Protein AF-A0A7J8BJY6-F1 (afdb_monomer_lite)

Organism: Molossus molossus (NCBI:txid27622)

Structure (mmCIF, N/CA/C/O backbone):
data_AF-A0A7J8BJY6-F1
#
_entry.id   AF-A0A7J8BJY6-F1
#
loop_
_atom_site.group_PDB
_atom_site.id
_atom_site.type_symbol
_atom_site.label_atom_id
_atom_site.label_alt_id
_atom_site.label_comp_id
_atom_site.label_asym_id
_atom_site.label_en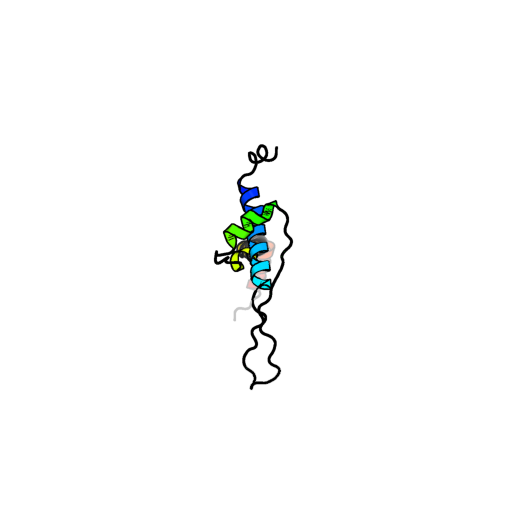tity_id
_atom_site.label_seq_id
_atom_site.pdbx_PDB_ins_code
_atom_site.Cartn_x
_atom_site.Cartn_y
_atom_site.Cartn_z
_atom_site.occupancy
_atom_site.B_iso_or_equiv
_atom_site.auth_seq_id
_atom_site.auth_comp_id
_atom_site.auth_asym_id
_atom_site.auth_atom_id
_atom_site.pdbx_PDB_model_num
ATOM 1 N N . MET A 1 1 ? -12.046 -5.391 -34.554 1.00 48.72 1 MET A N 1
ATOM 2 C CA . MET A 1 1 ? -12.853 -6.289 -33.696 1.00 48.72 1 MET A CA 1
ATOM 3 C C . MET A 1 1 ? -12.533 -6.188 -32.195 1.00 48.72 1 MET A C 1
ATOM 5 O O . MET A 1 1 ? -13.364 -6.592 -31.407 1.00 48.72 1 MET A O 1
ATOM 9 N N . MET A 1 2 ? -11.398 -5.602 -31.775 1.00 45.16 2 MET A N 1
ATOM 10 C CA . MET A 1 2 ? -11.037 -5.371 -30.354 1.00 45.16 2 MET A CA 1
ATOM 11 C C . MET A 1 2 ? -11.148 -3.887 -29.937 1.00 45.16 2 MET A C 1
ATOM 13 O O . MET A 1 2 ? -10.447 -3.441 -29.041 1.00 45.16 2 MET A O 1
ATOM 17 N N . ALA A 1 3 ? -11.955 -3.087 -30.641 1.00 51.84 3 ALA A N 1
ATOM 18 C CA . ALA A 1 3 ? -12.139 -1.662 -30.331 1.00 51.84 3 ALA A CA 1
ATOM 19 C C . ALA A 1 3 ? -13.467 -1.381 -29.606 1.00 51.84 3 ALA A C 1
ATOM 21 O O . ALA A 1 3 ? -13.632 -0.334 -28.995 1.00 51.84 3 ALA A O 1
ATOM 22 N N . GLU A 1 4 ? -14.402 -2.332 -29.645 1.00 53.62 4 GLU A N 1
ATOM 23 C CA . GLU A 1 4 ? -15.785 -2.138 -29.191 1.00 53.62 4 GLU A CA 1
ATOM 24 C C . GLU A 1 4 ? -16.000 -2.546 -27.722 1.00 53.62 4 GLU A C 1
ATOM 26 O O . GLU A 1 4 ? -16.943 -2.092 -27.090 1.00 53.62 4 GLU A O 1
ATOM 31 N N . MET A 1 5 ? -15.065 -3.300 -27.126 1.00 46.62 5 MET A N 1
ATOM 32 C CA . MET A 1 5 ? -15.027 -3.598 -25.680 1.00 46.62 5 MET A CA 1
ATOM 33 C C . MET A 1 5 ? -14.157 -2.609 -24.878 1.00 46.62 5 MET A C 1
ATOM 35 O O . MET A 1 5 ? -13.731 -2.902 -23.766 1.00 46.62 5 MET A O 1
ATOM 39 N N . ILE A 1 6 ? -13.860 -1.433 -25.439 1.00 47.47 6 ILE A N 1
ATOM 40 C CA . ILE A 1 6 ? -13.162 -0.334 -24.741 1.00 47.47 6 ILE A CA 1
ATOM 41 C C . ILE A 1 6 ? -14.170 0.550 -23.968 1.00 47.47 6 ILE A C 1
ATOM 43 O O . ILE A 1 6 ? -13.779 1.433 -23.210 1.00 47.47 6 ILE A O 1
ATOM 47 N N . GLY A 1 7 ? -15.476 0.302 -24.129 1.00 51.78 7 GLY A N 1
ATOM 48 C CA . GLY A 1 7 ? -16.542 1.129 -23.560 1.00 51.78 7 GLY A CA 1
ATOM 49 C C . GLY A 1 7 ? -16.825 0.934 -22.067 1.00 51.78 7 GLY A C 1
ATOM 50 O O . GLY A 1 7 ? -17.278 1.881 -21.434 1.00 51.78 7 GLY A O 1
ATOM 51 N N . GLU A 1 8 ? -16.561 -0.242 -21.482 1.00 55.38 8 GLU A N 1
ATOM 52 C CA . GLU A 1 8 ? -17.054 -0.539 -20.121 1.00 55.38 8 GLU A CA 1
ATOM 53 C C . GLU A 1 8 ? -16.076 -0.212 -18.979 1.00 55.38 8 GLU A C 1
ATOM 55 O O . GLU A 1 8 ? -16.540 0.077 -17.882 1.00 55.38 8 GLU A O 1
ATOM 60 N N . PHE A 1 9 ? -14.751 -0.174 -19.196 1.00 47.44 9 PHE A N 1
ATOM 61 C CA . PHE A 1 9 ? -13.778 0.144 -18.128 1.00 47.44 9 PHE A CA 1
ATOM 62 C C . PHE A 1 9 ? -12.483 0.805 -18.660 1.00 47.44 9 PHE A C 1
ATOM 64 O O . PHE A 1 9 ? -11.439 0.148 -18.745 1.00 47.44 9 PHE A O 1
ATOM 71 N N . PRO A 1 10 ? -12.493 2.110 -18.999 1.00 50.94 10 PRO A N 1
ATOM 72 C CA . PRO A 1 10 ? -11.309 2.816 -19.508 1.00 50.94 10 PRO A CA 1
ATOM 73 C C . PRO A 1 10 ? -10.169 2.936 -18.478 1.00 50.94 10 PRO A C 1
ATOM 75 O O . PRO A 1 10 ? -8.999 3.014 -18.863 1.00 50.94 10 PRO A O 1
ATOM 78 N N . ASP A 1 11 ? -10.490 2.887 -17.182 1.00 48.53 11 ASP A N 1
ATOM 79 C CA . ASP A 1 11 ? -9.500 2.965 -16.102 1.00 48.53 11 ASP A CA 1
ATOM 80 C C . ASP A 1 11 ? -8.737 1.648 -15.900 1.00 48.53 11 ASP A C 1
ATOM 82 O O . ASP A 1 11 ? -7.542 1.665 -15.628 1.00 48.53 11 ASP A O 1
ATOM 86 N N . LEU A 1 12 ? -9.360 0.488 -16.139 1.00 51.06 12 LEU A N 1
ATOM 87 C CA . LEU A 1 12 ? -8.709 -0.810 -15.924 1.00 51.06 12 LEU A CA 1
ATOM 88 C C . LEU A 1 12 ? -7.676 -1.138 -17.018 1.00 51.06 12 LEU A C 1
ATOM 90 O O . LEU A 1 12 ? -6.624 -1.712 -16.733 1.00 51.06 12 LEU A O 1
ATOM 94 N N . HIS A 1 13 ? -7.938 -0.732 -18.266 1.00 50.31 13 HIS A N 1
ATOM 95 C CA . HIS A 1 13 ? -6.986 -0.893 -19.372 1.00 50.31 13 HIS A CA 1
ATOM 96 C C . HIS A 1 13 ? -5.769 0.030 -19.214 1.00 50.31 13 HIS A C 1
ATOM 98 O O . HIS A 1 13 ? -4.645 -0.380 -19.509 1.00 50.31 13 HIS A O 1
ATOM 104 N N . ARG A 1 14 ? -5.962 1.258 -18.706 1.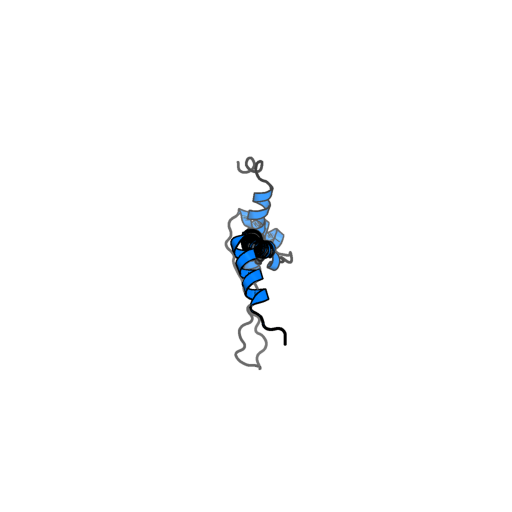00 54.53 14 ARG A N 1
ATOM 105 C CA . ARG A 1 14 ? -4.843 2.149 -18.379 1.00 54.53 14 ARG A CA 1
ATOM 106 C C . ARG A 1 14 ? -4.024 1.615 -17.213 1.00 54.53 14 ARG A C 1
ATOM 108 O O . ARG A 1 14 ? -2.812 1.545 -17.360 1.00 54.53 14 ARG A O 1
ATOM 115 N N . THR A 1 15 ? -4.638 1.180 -16.118 1.00 52.59 15 THR A N 1
ATOM 116 C CA . THR A 1 15 ? -3.891 0.720 -14.937 1.00 52.59 15 THR A CA 1
ATOM 117 C C . THR A 1 15 ? -3.182 -0.621 -15.175 1.00 52.59 15 THR A C 1
ATOM 119 O O . THR A 1 15 ? -2.002 -0.740 -14.881 1.00 52.59 15 THR A O 1
ATOM 122 N N . ILE A 1 16 ? -3.813 -1.622 -15.804 1.00 57.34 16 ILE A N 1
ATOM 123 C CA . ILE A 1 16 ? -3.207 -2.969 -15.910 1.00 57.34 16 ILE A CA 1
ATOM 124 C C . ILE A 1 16 ? -2.170 -3.092 -17.043 1.00 57.34 16 ILE A C 1
ATOM 126 O O . ILE A 1 16 ? -1.191 -3.829 -16.901 1.00 57.34 16 ILE A O 1
ATOM 130 N N . VAL A 1 17 ? -2.367 -2.416 -18.181 1.00 60.94 17 VAL A N 1
ATOM 131 C CA . VAL A 1 17 ? -1.460 -2.549 -19.340 1.00 60.94 17 VAL A CA 1
ATOM 132 C C . VAL A 1 17 ? -0.285 -1.578 -19.239 1.00 60.94 17 VAL A C 1
ATOM 134 O O . VAL A 1 17 ? 0.849 -1.984 -19.486 1.00 60.94 17 VAL A O 1
ATOM 137 N N . SER A 1 18 ? -0.514 -0.330 -18.810 1.00 64.12 18 SER A N 1
ATOM 138 C CA . SER A 1 18 ? 0.576 0.653 -18.736 1.00 64.12 18 SER A CA 1
ATOM 139 C C . SER A 1 18 ? 1.586 0.333 -17.632 1.00 64.12 18 SER A C 1
ATOM 141 O O . SER A 1 18 ? 2.787 0.421 -17.876 1.00 64.12 18 SER A O 1
ATOM 143 N N . GLU A 1 19 ? 1.138 -0.135 -16.462 1.00 65.12 19 GLU A N 1
ATOM 144 C CA . GLU A 1 19 ? 2.038 -0.552 -15.378 1.00 65.12 19 GLU A CA 1
ATOM 145 C C . GLU A 1 19 ? 2.900 -1.753 -15.787 1.00 65.12 19 GLU A C 1
ATOM 147 O O . GLU A 1 19 ? 4.099 -1.796 -15.497 1.00 65.12 19 GLU A O 1
ATOM 152 N N . ARG A 1 20 ? 2.319 -2.711 -16.523 1.00 67.62 20 ARG A N 1
ATOM 153 C CA . ARG A 1 20 ? 3.057 -3.870 -17.037 1.00 67.62 20 ARG A CA 1
ATOM 154 C C . ARG A 1 20 ? 4.094 -3.461 -18.081 1.00 67.62 20 ARG A C 1
ATOM 156 O O . ARG A 1 20 ? 5.219 -3.952 -18.018 1.00 67.62 20 ARG A O 1
ATOM 163 N N . ASP A 1 21 ? 3.755 -2.560 -18.998 1.00 71.06 21 ASP A N 1
ATOM 164 C CA . ASP A 1 21 ? 4.692 -2.057 -20.012 1.00 71.06 21 ASP A CA 1
ATOM 165 C C . ASP A 1 21 ? 5.856 -1.300 -19.369 1.00 71.06 21 ASP A C 1
ATOM 167 O O . ASP A 1 21 ? 7.008 -1.488 -19.765 1.00 71.06 21 ASP A O 1
ATOM 171 N N . ILE A 1 22 ? 5.584 -0.506 -18.330 1.00 74.62 22 ILE A N 1
ATOM 172 C CA . ILE A 1 22 ? 6.609 0.186 -17.538 1.00 74.62 22 ILE A CA 1
ATOM 173 C C . ILE A 1 22 ? 7.532 -0.825 -16.845 1.00 74.62 22 ILE A C 1
ATOM 175 O O . ILE A 1 22 ? 8.756 -0.696 -16.930 1.00 74.62 22 ILE A O 1
ATOM 179 N N . TYR A 1 23 ? 6.972 -1.861 -16.213 1.00 73.12 23 TYR A N 1
ATOM 180 C CA . TYR A 1 23 ? 7.754 -2.920 -15.570 1.00 73.12 23 TYR A CA 1
ATOM 181 C C . TYR A 1 23 ? 8.633 -3.683 -16.572 1.00 73.12 23 TYR A C 1
ATOM 183 O O . TYR A 1 23 ? 9.830 -3.861 -16.340 1.00 73.12 23 TYR A O 1
ATOM 191 N N . LEU A 1 24 ? 8.070 -4.094 -17.713 1.00 76.88 24 LEU A N 1
ATOM 192 C CA . LEU A 1 24 ? 8.801 -4.806 -18.765 1.00 76.88 24 LEU A CA 1
ATOM 193 C C . LEU A 1 24 ? 9.940 -3.954 -19.335 1.00 76.88 24 LEU A C 1
ATOM 195 O O . LEU A 1 24 ? 11.066 -4.437 -19.475 1.00 76.88 24 LEU A O 1
ATOM 199 N N . THR A 1 25 ? 9.673 -2.674 -19.599 1.00 78.50 25 THR A N 1
ATOM 200 C CA . THR A 1 25 ? 10.680 -1.711 -20.070 1.00 78.50 25 THR A CA 1
ATOM 201 C C . THR A 1 25 ? 11.807 -1.556 -19.055 1.00 78.50 25 THR A C 1
ATOM 203 O O . THR A 1 25 ? 12.985 -1.589 -19.420 1.00 78.50 25 THR A O 1
ATOM 206 N N . TYR A 1 26 ? 11.470 -1.441 -17.768 1.00 78.19 26 TYR A N 1
ATOM 207 C CA . TYR A 1 26 ? 12.464 -1.344 -16.708 1.00 78.19 26 TYR A CA 1
ATOM 208 C C . TYR A 1 26 ? 13.349 -2.586 -16.611 1.00 78.19 26 TYR A C 1
ATOM 210 O O . TYR A 1 26 ? 14.571 -2.448 -16.572 1.00 78.19 26 TYR A O 1
ATOM 218 N N . MET A 1 27 ? 12.759 -3.782 -16.600 1.00 75.81 27 MET A N 1
ATOM 219 C CA . MET A 1 27 ? 13.514 -5.032 -16.500 1.00 75.81 27 MET A CA 1
ATOM 220 C C . MET A 1 27 ? 14.482 -5.196 -17.674 1.00 75.81 27 MET A C 1
ATOM 222 O O . MET A 1 27 ? 15.640 -5.561 -17.469 1.00 75.81 27 MET A O 1
ATOM 226 N N . LEU A 1 28 ? 14.055 -4.851 -18.893 1.00 79.75 28 LEU A N 1
ATOM 227 C CA . LEU A 1 28 ? 14.926 -4.849 -20.071 1.00 79.75 28 LEU A CA 1
ATOM 228 C C . LEU A 1 28 ? 16.052 -3.819 -19.948 1.00 79.75 28 LEU A C 1
ATOM 230 O O . LEU A 1 28 ? 17.212 -4.149 -20.194 1.00 79.75 28 LEU A O 1
ATOM 234 N N . ARG A 1 29 ? 15.747 -2.595 -19.502 1.00 76.75 29 ARG A N 1
ATOM 235 C CA . ARG A 1 29 ? 16.755 -1.548 -19.266 1.00 76.75 29 ARG A CA 1
ATOM 236 C C . ARG A 1 29 ? 17.740 -1.952 -18.170 1.00 76.75 29 ARG A C 1
ATOM 238 O O . ARG A 1 29 ? 18.919 -1.641 -18.291 1.00 76.75 29 ARG A O 1
ATOM 245 N N . GLN A 1 30 ? 17.289 -2.640 -17.120 1.00 74.31 30 GLN A N 1
ATOM 246 C CA . GLN A 1 30 ? 18.135 -3.153 -16.041 1.00 74.31 30 GLN A CA 1
ATOM 247 C C . GLN A 1 30 ? 19.042 -4.286 -16.525 1.00 74.31 30 GLN A C 1
ATOM 249 O O . GLN A 1 30 ? 20.233 -4.257 -16.231 1.00 74.31 30 GLN A O 1
ATOM 254 N N . ALA A 1 31 ? 18.516 -5.234 -17.300 1.00 72.06 31 ALA A N 1
ATOM 255 C CA . ALA A 1 31 ? 19.307 -6.309 -17.897 1.00 72.06 31 ALA A CA 1
ATOM 256 C C . ALA A 1 31 ? 20.346 -5.777 -18.902 1.00 72.06 31 ALA A C 1
ATOM 258 O O . ALA A 1 31 ? 21.455 -6.302 -18.991 1.00 72.06 31 ALA A O 1
ATOM 259 N N . ALA A 1 32 ? 20.008 -4.708 -19.628 1.00 72.19 32 ALA A N 1
ATOM 260 C CA . ALA A 1 32 ? 20.910 -4.019 -20.546 1.00 72.19 32 ALA A CA 1
ATOM 261 C C . ALA A 1 32 ? 21.929 -3.100 -19.840 1.00 72.19 32 ALA A C 1
ATOM 263 O O . ALA A 1 32 ? 22.814 -2.547 -20.500 1.00 72.19 32 ALA A O 1
ATOM 264 N N . ARG A 1 33 ? 21.847 -2.916 -18.508 1.00 70.31 33 ARG A N 1
ATOM 265 C CA . ARG A 1 33 ? 22.886 -2.180 -17.774 1.00 70.31 33 ARG A CA 1
ATOM 266 C C . ARG A 1 33 ? 24.201 -2.938 -17.872 1.00 70.31 33 ARG A C 1
ATOM 268 O O . ARG A 1 33 ? 24.254 -4.164 -17.826 1.00 70.31 33 ARG A O 1
ATOM 275 N N . ARG A 1 34 ? 25.283 -2.173 -18.000 1.00 60.66 34 ARG A N 1
ATOM 276 C CA . ARG A 1 34 ? 26.633 -2.729 -18.044 1.00 60.66 34 ARG A CA 1
ATOM 277 C C . ARG A 1 34 ? 26.893 -3.494 -16.748 1.00 60.66 34 ARG A C 1
ATOM 279 O O . ARG A 1 34 ? 26.786 -2.917 -15.668 1.00 60.66 34 ARG A O 1
ATOM 286 N N . LEU A 1 35 ? 27.218 -4.779 -16.868 1.00 58.12 35 LEU A N 1
ATOM 287 C CA . LEU A 1 35 ? 27.678 -5.563 -15.731 1.00 58.12 35 LEU A CA 1
ATOM 288 C C . LEU A 1 35 ? 29.088 -5.099 -15.369 1.00 58.12 35 LEU A C 1
ATOM 290 O O . LEU A 1 35 ? 30.029 -5.245 -16.151 1.00 58.12 35 LEU A O 1
ATOM 294 N N . GLU A 1 36 ? 29.225 -4.539 -14.172 1.00 56.91 36 GLU A N 1
ATOM 295 C CA . GLU A 1 36 ? 30.526 -4.371 -13.540 1.00 56.91 36 GLU A CA 1
ATOM 296 C C . GLU A 1 36 ? 30.920 -5.726 -12.944 1.00 56.91 36 GLU A C 1
ATOM 298 O O . GLU A 1 36 ? 30.311 -6.204 -11.988 1.00 56.91 36 GLU A O 1
ATOM 303 N N . LEU A 1 37 ? 31.896 -6.392 -13.563 1.00 58.22 37 LEU A N 1
ATOM 304 C CA . LEU A 1 37 ? 32.432 -7.648 -13.042 1.00 58.22 37 LEU A CA 1
ATOM 305 C C . LEU A 1 37 ? 33.112 -7.401 -11.680 1.00 58.22 37 LEU A C 1
ATOM 307 O O . LEU A 1 37 ? 33.784 -6.374 -11.524 1.00 58.22 37 LEU A O 1
ATOM 311 N N . PRO A 1 38 ? 32.984 -8.325 -10.706 1.00 55.19 38 PRO A N 1
ATOM 312 C CA . PRO A 1 38 ? 33.685 -8.214 -9.433 1.00 55.19 38 PRO A CA 1
ATOM 313 C C . PRO A 1 38 ? 35.196 -8.141 -9.673 1.00 55.19 38 PRO A C 1
ATOM 315 O O . PRO A 1 38 ? 35.755 -8.950 -10.415 1.00 55.19 38 PRO A O 1
ATOM 318 N N . ARG A 1 39 ? 35.852 -7.157 -9.049 1.00 54.84 39 ARG A N 1
ATOM 319 C CA . ARG A 1 39 ? 37.312 -7.003 -9.069 1.00 54.84 39 ARG A CA 1
ATOM 320 C C . ARG A 1 39 ? 37.986 -8.290 -8.588 1.00 54.84 39 ARG A C 1
ATOM 322 O O . ARG A 1 39 ? 37.701 -8.746 -7.487 1.00 54.84 39 ARG A O 1
ATOM 329 N N . SER A 1 40 ? 38.921 -8.822 -9.372 1.00 58.34 40 SER A N 1
ATOM 330 C CA . SER A 1 40 ? 39.857 -9.856 -8.911 1.00 58.34 40 SER A CA 1
ATOM 331 C C . SER A 1 40 ? 41.148 -9.271 -8.312 1.00 58.34 40 SER A C 1
ATOM 333 O O . SER A 1 40 ? 41.866 -9.991 -7.628 1.00 58.34 40 SER A O 1
ATOM 335 N N . SER A 1 41 ? 41.451 -7.983 -8.541 1.00 56.31 41 SER A N 1
ATOM 336 C CA . SER A 1 41 ? 42.624 -7.276 -7.999 1.00 56.31 41 SER A CA 1
ATOM 337 C C . SER A 1 41 ? 42.447 -5.747 -8.077 1.00 56.31 41 SER A C 1
ATOM 339 O O . SER A 1 41 ? 41.794 -5.240 -8.994 1.00 56.31 41 SER A O 1
ATOM 341 N N . ASP A 1 42 ? 43.031 -5.001 -7.133 1.00 60.16 42 ASP A N 1
ATOM 342 C CA . ASP A 1 42 ? 42.916 -3.534 -7.021 1.00 60.16 42 ASP A CA 1
ATOM 343 C C . ASP A 1 42 ? 43.675 -2.749 -8.108 1.00 60.16 42 ASP A C 1
ATOM 345 O O . ASP A 1 42 ? 43.417 -1.559 -8.295 1.00 60.16 42 ASP A O 1
ATOM 349 N N . ALA A 1 43 ? 44.553 -3.408 -8.872 1.00 59.31 43 ALA A N 1
ATOM 350 C CA . ALA A 1 43 ? 45.396 -2.770 -9.887 1.00 59.31 43 ALA A CA 1
ATOM 351 C C . ALA A 1 43 ? 44.786 -2.707 -11.304 1.00 59.31 43 ALA A C 1
ATOM 353 O O . ALA A 1 43 ? 45.324 -2.005 -12.158 1.00 59.31 43 ALA A O 1
ATOM 354 N N . GLU A 1 44 ? 43.670 -3.396 -11.573 1.00 57.38 44 GLU A N 1
ATOM 355 C CA . GLU A 1 44 ? 43.107 -3.479 -12.929 1.00 57.38 44 GLU A CA 1
ATOM 356 C C . GLU A 1 44 ? 42.036 -2.396 -13.201 1.00 57.38 44 GLU A C 1
ATOM 358 O O . GLU A 1 44 ? 41.173 -2.132 -12.347 1.00 57.38 44 GLU A O 1
ATOM 363 N N . PRO A 1 45 ? 42.040 -1.763 -14.394 1.00 59.12 45 PRO A N 1
ATOM 364 C CA . PRO A 1 45 ? 41.012 -0.806 -14.793 1.00 59.12 45 PRO A CA 1
ATOM 365 C C . PRO A 1 45 ? 39.640 -1.488 -14.893 1.00 59.12 45 PRO A C 1
ATOM 367 O O . PRO A 1 45 ? 39.520 -2.623 -15.350 1.00 59.12 45 PRO A O 1
ATOM 370 N N . ARG A 1 46 ? 38.574 -0.783 -14.477 1.00 57.50 46 ARG A N 1
ATOM 371 C CA . ARG A 1 46 ? 37.186 -1.284 -14.523 1.00 57.50 46 ARG A CA 1
ATOM 372 C C . ARG A 1 46 ? 36.834 -1.735 -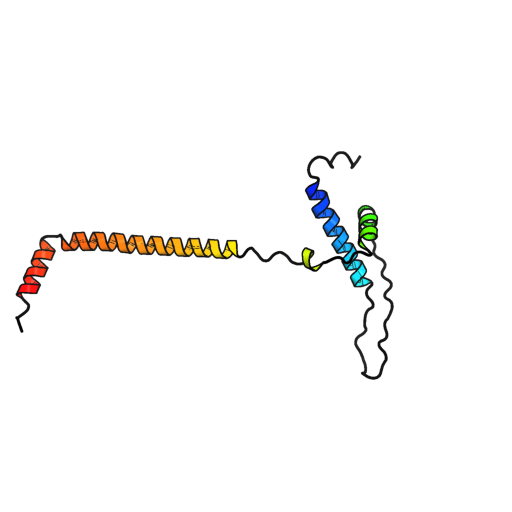15.946 1.00 57.50 46 ARG A C 1
ATOM 374 O O . ARG A 1 46 ? 36.566 -0.908 -16.817 1.00 57.50 46 ARG A O 1
ATOM 381 N N . LYS A 1 47 ? 36.814 -3.047 -16.188 1.00 53.09 47 LYS A N 1
ATOM 382 C CA . LYS A 1 47 ? 36.449 -3.618 -17.487 1.00 53.09 47 LYS A CA 1
ATOM 383 C C . LYS A 1 47 ? 34.930 -3.600 -17.628 1.00 53.09 47 LYS A C 1
ATOM 385 O O . LYS A 1 47 ? 34.227 -4.480 -17.144 1.00 53.09 47 LYS A O 1
ATOM 390 N N . CYS A 1 48 ? 34.425 -2.545 -18.253 1.00 54.81 48 CYS A N 1
ATOM 391 C CA . CYS A 1 48 ? 33.001 -2.346 -18.482 1.00 54.81 48 CYS A CA 1
ATOM 392 C C . CYS A 1 48 ? 32.594 -3.110 -19.750 1.00 54.81 48 CYS A C 1
ATOM 394 O O . CYS A 1 48 ? 32.866 -2.650 -20.860 1.00 54.81 48 CYS A O 1
ATOM 396 N N . VAL A 1 49 ? 31.997 -4.295 -19.603 1.00 58.75 49 VAL A N 1
ATOM 397 C CA . VAL A 1 49 ? 31.552 -5.090 -20.757 1.00 58.75 49 VAL A CA 1
ATOM 398 C C . VAL A 1 49 ? 30.176 -4.578 -21.202 1.00 58.75 49 VAL A C 1
ATOM 400 O O . VAL A 1 49 ? 29.253 -4.535 -20.383 1.00 58.75 49 VAL A O 1
ATOM 403 N N . PRO A 1 50 ? 30.004 -4.153 -22.468 1.00 59.03 50 PRO A N 1
ATOM 404 C CA . PRO A 1 50 ? 28.681 -3.830 -22.983 1.00 59.03 50 PRO A CA 1
ATOM 405 C C . PRO A 1 50 ? 27.843 -5.115 -23.041 1.00 59.03 50 PRO A C 1
ATOM 407 O O . PRO A 1 50 ? 28.205 -6.067 -23.727 1.00 59.03 50 PRO A O 1
ATOM 410 N N . SER A 1 51 ? 26.737 -5.145 -22.296 1.00 64.75 51 SER A N 1
ATOM 411 C CA . SER A 1 51 ? 25.764 -6.238 -22.344 1.00 64.75 51 SER A CA 1
ATOM 412 C C . SER A 1 51 ? 24.795 -5.977 -23.495 1.00 64.75 51 SER A C 1
ATOM 414 O O . SER A 1 51 ? 24.124 -4.945 -23.512 1.00 64.75 51 SER A O 1
ATOM 416 N N . VAL A 1 52 ? 24.743 -6.884 -24.472 1.00 73.38 52 VAL A N 1
ATOM 417 C CA . VAL A 1 52 ? 23.723 -6.868 -25.529 1.00 73.38 52 VAL A CA 1
ATOM 418 C C . VAL A 1 52 ? 22.612 -7.816 -25.100 1.00 73.38 52 VAL A C 1
ATOM 420 O O . VAL A 1 52 ? 22.841 -9.015 -24.955 1.00 73.38 52 VAL A O 1
ATOM 423 N N . VAL A 1 53 ? 21.413 -7.276 -24.884 1.00 74.19 53 VAL A N 1
ATOM 424 C CA . VAL A 1 53 ? 20.246 -8.036 -24.420 1.00 74.19 53 VAL A CA 1
ATOM 425 C C . VAL A 1 53 ? 19.177 -8.035 -25.500 1.00 74.19 53 VAL A C 1
ATOM 427 O O . VAL A 1 53 ? 18.833 -6.985 -26.038 1.00 74.19 53 VAL A O 1
ATOM 430 N N . VAL A 1 54 ? 18.632 -9.216 -25.791 1.00 81.81 54 VAL A N 1
ATOM 431 C CA . VAL A 1 54 ? 17.487 -9.387 -26.689 1.00 81.81 54 VAL A CA 1
ATOM 432 C C . VAL A 1 54 ? 16.276 -9.771 -25.847 1.00 81.81 54 VAL A C 1
ATOM 434 O O . VAL A 1 54 ? 16.243 -10.842 -25.245 1.00 81.81 54 VAL A O 1
ATOM 437 N N . GLY A 1 55 ? 15.290 -8.877 -25.784 1.00 81.81 55 GLY A N 1
ATOM 438 C CA . GLY A 1 55 ? 14.006 -9.131 -25.137 1.00 81.81 55 GLY A CA 1
ATOM 439 C C . GLY A 1 55 ? 12.981 -9.637 -26.142 1.00 81.81 55 GLY A C 1
ATOM 440 O O . GLY A 1 55 ? 12.713 -8.963 -27.133 1.00 81.81 55 GLY A O 1
ATOM 441 N N . VAL A 1 56 ? 12.383 -10.799 -25.884 1.00 84.69 56 VAL A N 1
ATOM 442 C CA . VAL A 1 56 ? 11.259 -11.310 -26.682 1.00 84.69 56 VAL A CA 1
ATOM 443 C C . VAL A 1 56 ? 9.962 -10.913 -25.986 1.00 84.69 56 VAL A C 1
ATOM 445 O O . VAL A 1 56 ? 9.711 -11.335 -24.858 1.00 84.69 56 VAL A O 1
ATOM 448 N N . VAL A 1 57 ? 9.146 -10.090 -26.646 1.00 80.25 57 VAL A N 1
ATOM 449 C CA . VAL A 1 57 ? 7.895 -9.560 -26.084 1.00 80.25 57 VAL A CA 1
ATOM 450 C C . VAL A 1 57 ? 6.762 -9.698 -27.104 1.00 80.25 57 VAL A C 1
ATOM 452 O O . VAL A 1 57 ? 6.986 -9.635 -28.310 1.00 80.25 57 VAL A O 1
ATOM 455 N N . GLY A 1 58 ? 5.531 -9.904 -26.626 1.00 80.94 58 GLY A N 1
ATOM 456 C CA . GLY A 1 58 ? 4.342 -9.938 -27.479 1.00 80.94 58 GLY A CA 1
ATOM 457 C C . GLY A 1 58 ? 4.065 -8.596 -28.173 1.00 80.94 58 GLY A C 1
ATOM 458 O O . GLY A 1 58 ? 4.313 -7.531 -27.609 1.00 80.94 58 GLY A O 1
ATOM 459 N N . MET A 1 59 ? 3.486 -8.657 -29.378 1.00 78.50 59 MET A N 1
ATOM 460 C CA . MET A 1 59 ? 3.255 -7.509 -30.275 1.00 78.50 59 MET A CA 1
ATOM 461 C C . MET A 1 59 ? 2.534 -6.318 -29.616 1.00 78.50 59 MET A C 1
ATOM 463 O O . MET A 1 59 ? 2.804 -5.174 -29.964 1.00 78.50 59 MET A O 1
ATOM 467 N N . GLY A 1 60 ? 1.648 -6.565 -28.646 1.00 75.50 60 GLY A N 1
ATOM 468 C CA . GLY A 1 60 ? 0.899 -5.507 -27.956 1.00 75.50 60 GLY A CA 1
ATOM 469 C C . GLY A 1 60 ? 1.742 -4.595 -27.056 1.00 75.50 60 GLY A C 1
ATOM 470 O O . GLY A 1 60 ? 1.338 -3.465 -26.811 1.00 75.50 60 GLY A O 1
ATOM 471 N N . HIS A 1 61 ? 2.913 -5.051 -26.602 1.00 76.88 61 HIS A N 1
ATOM 472 C CA . HIS A 1 61 ? 3.753 -4.329 -25.636 1.00 76.88 61 HIS A CA 1
ATOM 473 C C . HIS A 1 61 ? 4.871 -3.511 -26.295 1.00 76.88 61 HIS A C 1
ATOM 475 O O . HIS A 1 61 ? 5.358 -2.547 -25.711 1.00 76.88 61 HIS A O 1
ATOM 481 N N . VAL A 1 62 ? 5.269 -3.863 -27.523 1.00 77.44 62 VAL A N 1
ATOM 482 C CA . VAL A 1 62 ? 6.318 -3.165 -28.289 1.00 77.44 62 VAL A CA 1
ATOM 483 C C . VAL A 1 62 ? 6.097 -1.641 -28.346 1.00 77.44 62 VAL A C 1
ATOM 485 O O . VAL A 1 62 ? 7.005 -0.912 -27.941 1.00 77.44 62 VAL A O 1
ATOM 488 N N . PRO A 1 63 ? 4.908 -1.120 -28.726 1.00 76.25 63 PRO A N 1
ATOM 489 C CA . PRO A 1 63 ? 4.693 0.329 -28.780 1.00 76.25 63 PRO A CA 1
ATOM 490 C C . PRO A 1 63 ? 4.678 1.000 -27.397 1.00 76.25 63 PRO A C 1
ATOM 492 O O . PRO A 1 63 ? 4.894 2.208 -27.306 1.00 76.25 63 PRO A O 1
ATOM 495 N N . GLY A 1 64 ? 4.400 0.254 -26.323 1.00 72.75 64 GLY A N 1
ATOM 496 C CA . GLY A 1 64 ? 4.480 0.745 -24.945 1.00 72.75 64 GLY A CA 1
ATOM 497 C C . GLY A 1 64 ? 5.921 0.828 -24.441 1.00 72.75 64 GLY A C 1
ATOM 498 O O . GLY A 1 64 ? 6.287 1.795 -23.774 1.00 72.75 64 GLY A O 1
ATOM 499 N N . ILE A 1 65 ? 6.759 -0.138 -24.825 1.00 73.50 65 ILE A N 1
ATOM 500 C CA . ILE A 1 65 ? 8.183 -0.181 -24.474 1.00 73.50 65 ILE A CA 1
ATOM 501 C C . ILE A 1 65 ? 8.955 0.940 -25.171 1.00 73.50 65 ILE A C 1
ATOM 503 O O . ILE A 1 65 ? 9.718 1.652 -24.521 1.00 73.50 65 ILE A O 1
ATOM 507 N N . GLU A 1 66 ? 8.727 1.147 -26.469 1.00 75.81 66 GLU A N 1
ATOM 508 C CA . GLU A 1 66 ? 9.400 2.205 -27.236 1.00 75.81 66 GLU A CA 1
ATOM 509 C C . GLU A 1 66 ? 9.103 3.603 -26.680 1.00 75.81 66 GLU A C 1
ATOM 511 O O . GLU A 1 66 ? 10.010 4.423 -26.544 1.00 75.81 66 GLU A O 1
ATOM 516 N N . LYS A 1 67 ? 7.848 3.862 -26.290 1.00 76.19 67 LYS A N 1
ATOM 517 C CA . LYS A 1 67 ? 7.433 5.149 -25.707 1.00 76.19 67 LYS A CA 1
ATOM 518 C C . LYS A 1 67 ? 8.072 5.432 -24.349 1.00 76.19 67 LYS A C 1
ATOM 520 O O . LYS A 1 67 ? 8.323 6.590 -24.038 1.00 76.19 67 LYS A O 1
ATOM 525 N N . ASN A 1 68 ? 8.332 4.391 -23.560 1.00 68.62 68 ASN A N 1
ATOM 526 C CA . ASN A 1 68 ? 8.831 4.495 -22.188 1.00 68.62 68 ASN A CA 1
ATOM 527 C C . ASN A 1 68 ? 10.354 4.292 -22.069 1.00 68.62 68 ASN A C 1
ATOM 529 O O . ASN A 1 68 ? 10.897 4.372 -20.968 1.00 68.62 68 ASN A O 1
ATOM 533 N N . TRP A 1 69 ? 11.062 4.024 -23.174 1.00 70.75 69 TRP A N 1
ATOM 534 C CA . TRP A 1 69 ? 12.485 3.654 -23.162 1.00 70.75 69 TRP A CA 1
ATOM 535 C C . TRP A 1 69 ? 13.416 4.775 -22.667 1.00 70.75 69 TRP A C 1
ATOM 537 O O . TRP A 1 69 ? 14.375 4.515 -21.936 1.00 70.75 69 TRP A O 1
ATOM 547 N N . THR A 1 70 ? 13.138 6.025 -23.045 1.00 64.06 70 THR A N 1
ATOM 548 C CA . THR A 1 70 ? 13.932 7.216 -22.682 1.00 64.06 70 THR A CA 1
ATOM 549 C C . THR A 1 70 ? 13.403 7.962 -21.461 1.00 64.06 70 THR A C 1
ATOM 551 O O . THR A 1 70 ? 14.075 8.860 -20.957 1.00 64.06 70 THR A O 1
ATOM 554 N N . THR A 1 71 ? 12.224 7.598 -20.963 1.00 66.94 71 THR A N 1
ATOM 555 C CA . THR A 1 71 ? 11.644 8.191 -19.758 1.00 66.94 71 THR A CA 1
ATOM 556 C C . THR A 1 71 ? 12.378 7.669 -18.520 1.00 66.94 71 THR A C 1
ATOM 558 O O . THR A 1 71 ? 12.684 6.478 -18.413 1.00 66.94 71 THR A O 1
ATOM 561 N N . ASP A 1 72 ? 12.676 8.541 -17.554 1.00 56.97 72 ASP A N 1
ATOM 562 C CA . ASP A 1 72 ? 13.114 8.093 -16.230 1.00 56.97 72 ASP A CA 1
ATOM 563 C C . ASP A 1 72 ? 11.918 7.499 -15.486 1.00 56.97 72 ASP A C 1
ATOM 565 O O . ASP A 1 72 ? 11.125 8.183 -14.845 1.00 56.97 72 ASP A O 1
ATOM 569 N N . LEU A 1 73 ? 11.758 6.188 -15.650 1.00 59.91 73 LEU A N 1
ATOM 570 C CA . LEU A 1 73 ? 10.720 5.407 -14.998 1.00 59.91 73 LEU A CA 1
ATOM 571 C C . LEU A 1 73 ? 11.045 5.330 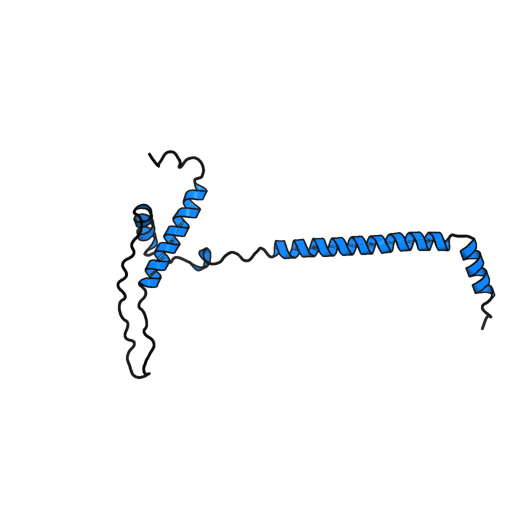-13.505 1.00 59.91 73 LEU A C 1
ATOM 573 O O . LEU A 1 73 ? 12.083 4.794 -13.121 1.00 59.91 73 LEU A O 1
ATOM 577 N N . ASN A 1 74 ? 10.171 5.866 -12.656 1.00 51.72 74 ASN A N 1
ATOM 578 C CA . ASN A 1 74 ? 10.306 5.792 -11.205 1.00 51.72 74 ASN A CA 1
ATOM 579 C C . ASN A 1 74 ? 9.689 4.483 -10.678 1.00 51.72 74 ASN A C 1
ATOM 581 O O . ASN A 1 74 ? 8.553 4.429 -10.221 1.00 51.72 74 ASN A O 1
ATOM 585 N N . ILE A 1 75 ? 10.441 3.388 -10.767 1.00 54.03 75 ILE A N 1
ATOM 586 C CA . ILE A 1 75 ? 9.992 2.024 -10.411 1.00 54.03 75 ILE A CA 1
ATOM 587 C C . ILE A 1 75 ? 9.750 1.849 -8.911 1.00 54.03 75 ILE A C 1
ATOM 589 O O . ILE A 1 75 ? 9.075 0.906 -8.494 1.00 54.03 75 ILE A O 1
ATOM 593 N N . GLN A 1 76 ? 10.278 2.761 -8.090 1.00 48.72 76 GLN A N 1
ATOM 594 C CA . GLN A 1 76 ? 10.002 2.743 -6.658 1.00 48.72 76 GLN A CA 1
ATOM 595 C C . GLN A 1 76 ? 8.528 3.003 -6.353 1.00 48.72 76 GLN A C 1
ATOM 597 O O . GLN A 1 76 ? 8.058 2.585 -5.307 1.00 48.72 76 GLN A O 1
ATOM 602 N N . GLU A 1 77 ? 7.766 3.618 -7.249 1.00 50.75 77 GLU A N 1
ATOM 603 C CA . GLU A 1 77 ? 6.336 3.823 -7.021 1.00 50.75 77 GLU A CA 1
ATOM 604 C C . GLU A 1 77 ? 5.506 2.558 -7.308 1.00 50.75 77 GLU A C 1
ATOM 606 O O . GLU A 1 77 ? 4.512 2.311 -6.637 1.00 50.75 77 GLU A O 1
ATOM 611 N N . ILE A 1 78 ? 5.959 1.700 -8.233 1.00 53.03 78 ILE A N 1
ATOM 612 C CA . ILE A 1 78 ? 5.210 0.511 -8.690 1.00 53.03 78 ILE A CA 1
ATOM 613 C C . ILE A 1 78 ? 5.584 -0.755 -7.901 1.00 53.03 78 ILE A C 1
ATOM 615 O O . ILE A 1 78 ? 4.737 -1.610 -7.658 1.00 53.03 78 ILE A O 1
ATOM 619 N N . MET A 1 79 ? 6.845 -0.904 -7.472 1.00 49.88 79 MET A N 1
ATOM 620 C CA . MET A 1 79 ? 7.269 -2.074 -6.679 1.00 49.88 79 MET A CA 1
ATOM 621 C C . MET A 1 79 ? 7.011 -1.936 -5.178 1.00 49.88 79 MET A C 1
ATOM 623 O O . MET A 1 79 ? 7.148 -2.911 -4.435 1.00 49.88 79 MET A O 1
ATOM 627 N N . THR A 1 80 ? 6.642 -0.745 -4.713 1.00 43.53 80 THR A N 1
ATOM 628 C CA . THR A 1 80 ? 6.376 -0.526 -3.295 1.00 43.53 80 THR A CA 1
ATOM 629 C C . THR A 1 80 ? 4.892 -0.712 -3.053 1.00 43.53 80 THR A C 1
ATOM 631 O O . THR A 1 80 ? 4.096 0.202 -3.241 1.00 43.53 80 THR A O 1
ATOM 634 N N . VAL A 1 81 ? 4.513 -1.920 -2.625 1.00 51.84 81 VAL A N 1
ATOM 635 C CA . VAL A 1 81 ? 3.171 -2.156 -2.085 1.00 51.84 81 VAL A CA 1
ATOM 636 C C . VAL A 1 81 ? 2.969 -1.134 -0.965 1.00 51.84 81 VAL A C 1
ATOM 638 O O . VAL A 1 81 ? 3.763 -1.144 -0.015 1.00 51.84 81 VAL A O 1
ATOM 641 N N . PRO A 1 82 ? 1.970 -0.232 -1.057 1.00 56.56 82 PRO A N 1
ATOM 642 C CA . PRO A 1 82 ? 1.758 0.758 -0.019 1.00 56.56 82 PRO A CA 1
ATOM 643 C C . PRO A 1 82 ? 1.602 0.002 1.303 1.00 56.56 82 PRO A C 1
ATOM 645 O O . PRO A 1 82 ? 0.800 -0.938 1.377 1.00 56.56 82 PRO A O 1
ATOM 648 N N . PRO A 1 83 ? 2.402 0.334 2.335 1.00 58.28 83 PRO A N 1
ATOM 649 C CA . PRO A 1 83 ? 2.333 -0.371 3.601 1.00 58.28 83 PRO A CA 1
ATOM 650 C C . PRO A 1 83 ? 0.883 -0.332 4.092 1.00 58.28 83 PRO A C 1
ATOM 652 O O . PRO A 1 83 ? 0.225 0.705 3.949 1.00 58.28 83 PRO A O 1
ATOM 655 N N . PRO A 1 84 ? 0.355 -1.444 4.640 1.00 53.62 84 PRO A N 1
ATOM 656 C CA . PRO A 1 84 ? -1.039 -1.516 5.048 1.00 53.62 84 PRO A CA 1
ATOM 657 C C . PRO A 1 84 ? -1.352 -0.319 5.938 1.00 53.62 84 PRO A C 1
ATOM 659 O O . PRO A 1 84 ? -0.663 -0.094 6.937 1.00 53.62 84 PRO A O 1
ATOM 662 N N . SER A 1 85 ? -2.357 0.461 5.526 1.00 59.28 85 SER A N 1
ATOM 663 C CA . SER A 1 85 ? -2.678 1.748 6.134 1.00 59.28 85 SER A CA 1
ATOM 664 C C . SER A 1 85 ? -2.696 1.624 7.655 1.00 59.28 85 SER A C 1
ATOM 666 O O . SER A 1 85 ? -3.440 0.817 8.224 1.00 59.28 85 SER A O 1
ATOM 668 N N . ILE A 1 86 ? -1.870 2.437 8.317 1.00 69.75 86 ILE A N 1
ATOM 669 C CA . ILE A 1 86 ? -1.782 2.549 9.780 1.00 69.75 86 ILE A CA 1
ATOM 670 C C . ILE A 1 86 ? -3.165 2.723 10.432 1.00 69.75 86 ILE A C 1
ATOM 672 O O . ILE A 1 86 ? -3.372 2.266 11.557 1.00 69.75 86 ILE A O 1
ATOM 676 N N . SER A 1 87 ? -4.136 3.267 9.688 1.00 71.56 87 SER A N 1
ATOM 677 C CA . SER A 1 87 ? -5.548 3.377 10.063 1.00 71.56 87 SER A CA 1
ATOM 678 C C . SER A 1 87 ? -6.171 2.037 10.475 1.00 71.56 87 SER A C 1
ATOM 680 O O . SER A 1 87 ? -6.842 1.960 11.501 1.00 71.56 87 SER A O 1
ATOM 682 N N . GLY A 1 88 ? -5.879 0.942 9.762 1.00 74.50 88 GLY A N 1
ATOM 683 C CA . GLY A 1 88 ? -6.406 -0.387 10.093 1.00 74.50 88 GLY A CA 1
ATOM 684 C C . GLY A 1 88 ? -5.843 -0.957 11.399 1.00 74.50 88 GLY A C 1
ATOM 685 O O . GLY A 1 88 ? -6.501 -1.739 12.088 1.00 74.50 88 GLY A O 1
ATOM 686 N N . ARG A 1 89 ? -4.621 -0.558 11.769 1.00 78.19 89 ARG A N 1
ATOM 687 C CA . ARG A 1 89 ? -4.002 -0.948 13.042 1.00 78.19 89 ARG A CA 1
ATOM 688 C C . ARG A 1 89 ? -4.568 -0.122 14.198 1.00 78.19 89 ARG A C 1
ATOM 690 O O . ARG A 1 89 ? -4.883 -0.689 15.243 1.00 78.19 89 ARG A O 1
ATOM 697 N N . VAL A 1 90 ? -4.755 1.182 13.989 1.00 89.75 90 VAL A N 1
ATOM 698 C CA . VAL A 1 90 ? -5.355 2.101 14.970 1.00 89.75 90 VAL A CA 1
ATOM 699 C C . VAL A 1 90 ? -6.821 1.756 15.230 1.00 89.75 90 VAL A C 1
ATOM 701 O O . VAL A 1 90 ? -7.218 1.680 16.388 1.00 89.75 90 VAL A O 1
ATOM 704 N N . SER A 1 91 ? -7.613 1.462 14.197 1.00 87.69 91 SER A N 1
ATOM 705 C CA . SER A 1 91 ? -9.029 1.105 14.360 1.00 87.69 91 SER A CA 1
ATOM 706 C C . SER A 1 91 ? -9.207 -0.190 15.153 1.00 87.69 91 SER A C 1
ATOM 708 O O . SER A 1 91 ? -10.006 -0.239 16.087 1.00 87.69 91 SER A O 1
ATOM 710 N N . ARG A 1 92 ? -8.399 -1.222 14.874 1.00 87.44 92 ARG A N 1
ATOM 711 C CA . ARG A 1 92 ? -8.396 -2.467 15.661 1.00 87.44 92 ARG A CA 1
ATOM 712 C C . ARG A 1 92 ? -8.016 -2.232 17.120 1.00 87.44 92 ARG A C 1
ATOM 714 O O . ARG A 1 92 ? -8.578 -2.883 17.999 1.00 87.44 92 ARG A O 1
ATOM 721 N N . LEU A 1 93 ? -7.070 -1.331 17.388 1.00 94.06 93 LEU A N 1
ATOM 722 C CA . LEU A 1 93 ? -6.689 -0.985 18.755 1.00 94.06 93 LEU A CA 1
ATOM 723 C C . LEU A 1 93 ? -7.809 -0.216 19.464 1.00 94.06 93 LEU A C 1
ATOM 725 O O . LEU A 1 93 ? -8.162 -0.568 20.586 1.00 94.06 93 LEU A O 1
ATOM 729 N N . ALA A 1 94 ? -8.409 0.768 18.794 1.00 95.31 94 ALA A N 1
ATOM 730 C CA . ALA A 1 94 ? -9.516 1.554 19.326 1.00 95.31 94 ALA A CA 1
ATOM 731 C C . ALA A 1 94 ? -10.710 0.669 19.706 1.00 95.31 94 ALA A C 1
ATOM 733 O O . ALA A 1 94 ? -11.240 0.806 20.803 1.00 95.31 94 ALA A O 1
ATOM 734 N N . VAL A 1 95 ? -11.075 -0.301 18.859 1.00 96.19 95 VAL A N 1
ATOM 735 C CA . VAL A 1 95 ? -12.154 -1.260 19.154 1.00 96.19 95 VAL A CA 1
ATOM 736 C C . VAL A 1 95 ? -11.830 -2.108 20.387 1.00 96.19 95 VAL A C 1
ATOM 738 O O . VAL A 1 95 ? -12.691 -2.285 21.247 1.00 96.19 95 VAL A O 1
ATOM 741 N N . LYS A 1 96 ? -10.589 -2.598 20.524 1.00 95.50 96 LYS A N 1
ATOM 742 C CA . LYS A 1 96 ? -10.173 -3.360 21.714 1.00 95.50 96 LYS A CA 1
ATOM 743 C C . LYS A 1 96 ? -10.243 -2.508 22.980 1.00 95.50 96 LYS A C 1
ATOM 745 O O . LYS A 1 96 ? -10.818 -2.945 23.970 1.00 95.50 96 LYS A O 1
ATOM 750 N N . VAL A 1 97 ? -9.699 -1.293 22.946 1.00 97.38 97 VAL A N 1
ATOM 751 C CA . VAL A 1 97 ? -9.724 -0.373 24.093 1.00 97.38 97 VAL A CA 1
ATOM 752 C C . VAL A 1 97 ? -11.158 -0.005 24.465 1.00 97.38 97 VAL A C 1
ATOM 754 O O . VAL A 1 97 ? -11.498 -0.037 25.644 1.00 97.38 97 VAL A O 1
ATOM 757 N N . ALA A 1 98 ? -12.016 0.272 23.482 1.00 97.31 98 ALA A N 1
ATOM 758 C CA . ALA A 1 98 ? -13.426 0.556 23.715 1.00 97.31 98 ALA A CA 1
ATOM 759 C C . ALA A 1 98 ? -14.139 -0.630 24.376 1.00 97.31 98 ALA A C 1
ATOM 761 O O . ALA A 1 98 ? -14.867 -0.435 25.344 1.00 97.31 98 ALA A O 1
ATOM 762 N N . PHE A 1 99 ? -13.885 -1.859 23.918 1.00 97.38 99 PHE A N 1
ATOM 763 C CA . PHE A 1 99 ? -14.472 -3.063 24.507 1.00 97.38 99 PHE A CA 1
ATOM 764 C C . PHE A 1 99 ? -14.025 -3.280 25.961 1.00 97.38 99 PHE A C 1
ATOM 766 O O . PHE A 1 99 ? -14.866 -3.480 26.837 1.00 97.38 99 PHE A O 1
ATOM 773 N N . LEU A 1 100 ? -12.719 -3.184 26.244 1.00 96.88 100 LEU A N 1
ATOM 774 C CA . LEU A 1 100 ? -12.204 -3.291 27.616 1.00 96.88 100 LEU A CA 1
ATOM 775 C C . LEU A 1 100 ? -12.715 -2.155 28.513 1.00 96.88 100 LEU A C 1
ATOM 777 O O . LEU A 1 100 ? -13.066 -2.397 29.667 1.00 96.88 100 LEU A O 1
ATOM 781 N N . GLY A 1 101 ? -12.791 -0.933 27.984 1.00 97.12 101 GLY A N 1
ATOM 782 C CA . GLY A 1 101 ? -13.322 0.227 28.694 1.00 97.12 101 GLY A CA 1
ATOM 783 C C . GLY A 1 101 ? -14.798 0.061 29.046 1.00 97.12 101 GLY A C 1
ATOM 784 O O . GLY A 1 101 ? -15.183 0.308 30.187 1.00 97.12 101 GLY A O 1
ATOM 785 N N . LEU A 1 102 ? -15.615 -0.425 28.108 1.00 97.25 102 LEU A N 1
ATOM 786 C CA . LEU A 1 102 ? -17.039 -0.676 28.333 1.00 97.25 102 LEU A CA 1
ATOM 787 C C . LEU A 1 102 ? -17.257 -1.794 29.361 1.00 97.25 102 LEU A C 1
ATOM 789 O O . LEU A 1 102 ? -18.102 -1.659 30.244 1.00 97.25 102 LEU A O 1
ATOM 793 N N . LEU A 1 103 ? -16.462 -2.866 29.289 1.00 97.06 103 LEU A N 1
ATOM 794 C CA . LEU A 1 103 ? -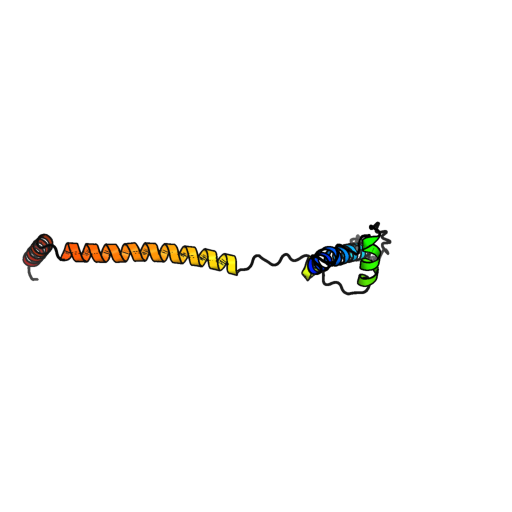16.510 -3.966 30.253 1.00 97.06 103 LEU A CA 1
ATOM 795 C C . LEU A 1 103 ? -16.126 -3.494 31.664 1.00 97.06 103 LEU A C 1
ATOM 797 O O . LEU A 1 103 ? -16.845 -3.767 32.626 1.00 97.06 103 LEU A O 1
ATOM 801 N N . GLY A 1 104 ? -15.029 -2.741 31.788 1.00 97.12 104 GLY A N 1
ATOM 802 C CA . GLY A 1 104 ? -14.587 -2.162 33.058 1.00 97.12 104 GLY A CA 1
ATOM 803 C C . GLY A 1 104 ? -15.600 -1.171 33.636 1.00 97.12 104 GLY A C 1
ATOM 804 O O . GLY A 1 104 ? -15.909 -1.225 34.827 1.00 97.12 104 GLY A O 1
ATOM 805 N N . TYR A 1 105 ? -16.181 -0.313 32.793 1.00 96.69 105 TYR A N 1
ATOM 806 C CA . TYR A 1 105 ? -17.231 0.621 33.199 1.00 96.69 105 TYR A CA 1
ATOM 807 C C . TYR A 1 105 ? -18.502 -0.104 33.652 1.00 96.69 105 TYR A C 1
ATOM 809 O O . TYR A 1 105 ? -19.079 0.260 34.676 1.00 96.69 105 TYR A O 1
ATOM 817 N N . GLY A 1 106 ? -18.907 -1.161 32.944 1.00 96.12 106 GLY A N 1
ATOM 818 C CA . GLY A 1 106 ? -20.045 -1.998 33.318 1.00 96.12 106 GLY A CA 1
ATOM 819 C C . GLY A 1 106 ? -19.868 -2.630 34.698 1.00 96.12 106 GLY A C 1
ATOM 820 O O . GLY A 1 106 ? -20.763 -2.528 35.537 1.00 96.12 106 GLY A O 1
ATOM 821 N N . LEU A 1 107 ? -18.692 -3.203 34.975 1.00 96.12 107 LEU A N 1
ATOM 822 C CA . LEU A 1 107 ? -18.359 -3.768 36.289 1.00 96.12 107 LEU A CA 1
ATOM 823 C C . LEU A 1 107 ? -18.351 -2.704 37.393 1.00 96.12 107 LEU A C 1
ATOM 825 O O . LEU A 1 107 ? -18.918 -2.930 38.462 1.00 96.12 107 LEU A O 1
ATOM 829 N N . TYR A 1 108 ? -17.767 -1.532 37.135 1.00 95.44 108 TYR A N 1
ATOM 830 C CA . TYR A 1 108 ? -17.767 -0.419 38.087 1.00 95.44 108 TYR A CA 1
ATOM 831 C C . TYR A 1 108 ? -19.186 0.073 38.393 1.00 95.44 108 TYR A C 1
ATOM 833 O O . TYR A 1 108 ? -19.552 0.257 39.555 1.00 95.44 108 TYR A O 1
ATOM 841 N N . TRP A 1 109 ? -20.006 0.266 37.360 1.00 93.75 109 TRP A N 1
ATOM 842 C CA . TRP A 1 109 ? -21.370 0.762 37.505 1.00 93.75 109 TRP A CA 1
ATOM 843 C C . TRP A 1 109 ? -22.258 -0.233 38.254 1.00 93.75 109 TRP A C 1
ATOM 845 O O . TRP A 1 109 ? -22.972 0.156 39.184 1.00 93.75 109 TRP A O 1
ATOM 855 N N . MET A 1 110 ? -22.157 -1.520 37.912 1.00 93.94 110 MET A N 1
ATOM 856 C CA . MET A 1 110 ? -22.878 -2.591 38.596 1.00 93.94 110 MET A CA 1
ATOM 857 C C . MET A 1 110 ? -22.414 -2.728 40.051 1.00 93.94 110 MET A C 1
ATOM 859 O O . MET A 1 110 ? -23.246 -2.776 40.951 1.00 93.94 110 MET A O 1
ATOM 863 N N . GLY A 1 111 ? -21.102 -2.705 40.299 1.00 93.38 111 GLY A N 1
ATOM 864 C CA . GLY A 1 111 ? -20.521 -2.768 41.642 1.00 93.38 111 GLY A CA 1
ATOM 865 C C . GLY A 1 111 ? -20.923 -1.584 42.522 1.00 93.38 111 GLY A C 1
ATOM 866 O O . GLY A 1 111 ? -21.252 -1.750 43.693 1.00 93.38 111 GLY A O 1
ATOM 867 N N . ARG A 1 112 ? -20.978 -0.373 41.960 1.00 91.12 112 ARG A N 1
ATOM 868 C CA . ARG A 1 112 ? -21.455 0.815 42.678 1.00 91.12 112 ARG A CA 1
ATOM 869 C C . ARG A 1 112 ? -22.946 0.711 43.013 1.00 91.12 112 ARG A C 1
ATOM 871 O O . ARG A 1 112 ? -23.348 1.096 44.111 1.00 91.12 112 ARG A O 1
ATOM 878 N N . ARG A 1 113 ? -23.766 0.185 42.098 1.00 89.38 113 ARG A N 1
ATOM 879 C CA . ARG A 1 113 ? -25.199 -0.073 42.329 1.00 89.38 113 ARG A CA 1
ATOM 880 C C . ARG A 1 113 ? -25.404 -1.118 43.425 1.00 89.38 113 ARG A C 1
ATOM 882 O O . ARG A 1 113 ? -26.189 -0.874 44.336 1.00 89.38 113 ARG A O 1
ATOM 889 N N . THR A 1 114 ? -24.682 -2.237 43.386 1.00 91.88 114 THR A N 1
ATOM 890 C CA . THR A 1 114 ? -24.792 -3.288 44.408 1.00 91.88 114 THR A CA 1
ATOM 891 C C . THR A 1 114 ? -24.272 -2.819 45.761 1.00 91.88 114 THR A C 1
ATOM 893 O O . THR A 1 114 ? -24.953 -3.033 46.754 1.00 91.88 114 THR A O 1
ATOM 896 N N . ALA A 1 115 ? -23.146 -2.104 45.821 1.00 87.19 115 ALA A N 1
ATOM 897 C CA . ALA A 1 115 ? -22.643 -1.515 47.063 1.00 87.19 115 ALA A CA 1
ATOM 898 C C . ALA A 1 115 ? -23.652 -0.534 47.676 1.00 87.19 115 ALA A C 1
ATOM 900 O O . ALA A 1 115 ? -23.915 -0.595 48.874 1.00 87.19 115 ALA A O 1
ATOM 901 N N . SER A 1 116 ? -24.271 0.324 46.857 1.00 84.19 116 SER A N 1
ATOM 902 C CA . SER A 1 116 ? -25.320 1.240 47.317 1.00 84.19 116 SER A CA 1
ATOM 903 C C . SER A 1 116 ? -26.536 0.494 47.870 1.00 84.19 116 SER A C 1
ATOM 905 O O . SER A 1 116 ? -27.072 0.899 48.897 1.00 84.19 116 SER A O 1
ATOM 907 N N . LEU A 1 117 ? -26.962 -0.593 47.218 1.00 86.62 117 LEU A N 1
ATOM 908 C CA . LEU A 1 117 ? -28.089 -1.408 47.680 1.00 86.62 117 LEU A CA 1
ATOM 909 C C . LEU A 1 117 ? -27.749 -2.161 48.971 1.00 86.62 117 LEU A C 1
ATOM 911 O O . LEU A 1 117 ? -28.537 -2.153 49.914 1.00 86.62 117 LEU A O 1
ATOM 915 N N . VAL A 1 118 ? -26.553 -2.746 49.050 1.00 87.31 118 VAL A N 1
ATOM 916 C CA . VAL A 1 118 ? -26.070 -3.447 50.244 1.00 87.31 118 VAL A CA 1
ATOM 917 C C . VAL A 1 118 ? -25.933 -2.493 51.426 1.00 87.31 118 VAL A C 1
ATOM 919 O O . VAL A 1 118 ? -26.328 -2.854 52.527 1.00 87.31 118 VAL A O 1
ATOM 922 N N . LEU A 1 119 ? -25.445 -1.269 51.220 1.00 82.75 119 LEU A N 1
ATOM 923 C CA . LEU A 1 119 ? -25.374 -0.240 52.267 1.00 82.75 119 LEU A CA 1
ATOM 924 C C . LEU A 1 119 ? -26.756 0.268 52.705 1.00 82.75 119 LEU A C 1
ATOM 926 O O . LEU A 1 119 ? -26.903 0.707 53.841 1.00 82.75 119 LEU A O 1
ATOM 930 N N . SER 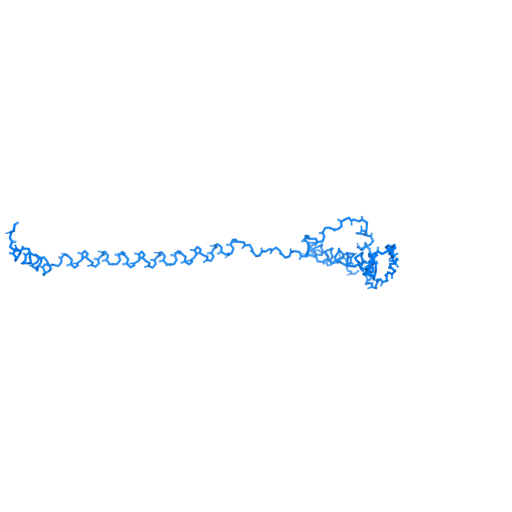A 1 120 ? -27.762 0.203 51.828 1.00 79.44 120 SER A N 1
ATOM 931 C CA . SER A 1 120 ? -29.139 0.606 52.144 1.00 79.44 120 SER A CA 1
ATOM 932 C C . SER A 1 120 ? -29.970 -0.473 52.851 1.00 79.44 120 SER A C 1
ATOM 934 O O . SER A 1 120 ? -31.088 -0.195 53.279 1.00 79.44 120 SER A O 1
ATOM 936 N N . LEU A 1 121 ? -29.454 -1.702 52.986 1.00 84.12 121 LEU A N 1
ATOM 937 C CA . LEU A 1 121 ? -30.153 -2.766 53.706 1.00 84.12 121 LEU A CA 1
ATOM 938 C C . LEU A 1 121 ? -30.181 -2.457 55.217 1.00 84.12 121 LEU A C 1
ATOM 940 O O . LEU A 1 121 ? -29.139 -2.216 55.824 1.00 84.12 121 LEU A O 1
ATOM 944 N N . PRO A 1 122 ? -31.342 -2.543 55.886 1.00 75.44 122 PRO A N 1
ATOM 945 C CA . PRO A 1 122 ? -31.439 -2.250 57.318 1.00 75.44 122 PRO A CA 1
ATOM 946 C C . PRO A 1 122 ? -30.565 -3.187 58.174 1.00 75.44 122 PRO A C 1
ATOM 948 O O . PRO A 1 122 ? -30.065 -2.792 59.225 1.00 75.44 122 PRO A O 1
ATOM 951 N N . ALA A 1 123 ? -30.302 -4.409 57.693 1.00 78.88 123 ALA A N 1
ATOM 952 C CA . ALA A 1 123 ? -29.402 -5.363 58.341 1.00 78.88 123 ALA A CA 1
ATOM 953 C C . ALA A 1 123 ? -27.935 -4.896 58.354 1.00 78.88 123 ALA A C 1
ATOM 955 O O . ALA A 1 123 ? -27.231 -5.098 59.344 1.00 78.88 123 ALA A O 1
ATOM 956 N N . THR A 1 124 ? -27.460 -4.249 57.286 1.00 77.81 124 THR A N 1
ATOM 957 C CA . THR A 1 124 ? -26.084 -3.737 57.227 1.00 77.81 124 THR A CA 1
ATOM 958 C C . THR A 1 124 ? -25.938 -2.462 58.043 1.00 77.81 124 THR A C 1
ATOM 960 O O . THR A 1 124 ? -24.934 -2.324 58.737 1.00 77.81 124 THR A O 1
ATOM 963 N N . GLN A 1 125 ? -26.948 -1.586 58.063 1.00 77.88 125 GLN A N 1
ATOM 964 C CA . GLN A 1 125 ? -26.974 -0.438 58.976 1.00 77.88 125 GLN A CA 1
ATOM 965 C C . GLN A 1 125 ? -26.941 -0.883 60.442 1.00 77.88 125 GLN A C 1
ATOM 967 O O . GLN A 1 125 ? -26.145 -0.356 61.215 1.00 77.88 125 GLN A O 1
ATOM 972 N N . TYR A 1 126 ? -27.714 -1.909 60.811 1.00 79.56 126 TYR A N 1
ATOM 973 C CA . TYR A 1 126 ? -27.691 -2.477 62.161 1.00 79.56 126 TYR A CA 1
ATOM 974 C C . TYR A 1 126 ? -26.314 -3.061 62.526 1.00 79.56 126 TYR A C 1
ATOM 976 O O . TYR A 1 126 ? -25.787 -2.788 63.605 1.00 79.56 126 TYR A O 1
ATOM 984 N N . CYS A 1 127 ? -25.679 -3.807 61.614 1.00 79.50 127 CYS A N 1
ATOM 985 C CA . CYS A 1 127 ? -24.323 -4.330 61.810 1.00 79.50 127 CYS A CA 1
ATOM 986 C C . CYS A 1 127 ? -23.262 -3.222 61.910 1.00 79.50 127 CYS A C 1
ATOM 988 O O . CYS A 1 127 ? -22.387 -3.303 62.771 1.00 79.50 127 CYS A O 1
ATOM 990 N N . LEU A 1 128 ? -23.340 -2.180 61.077 1.00 80.19 128 LEU A N 1
ATOM 991 C CA . LEU A 1 128 ? -22.428 -1.032 61.115 1.00 80.19 128 LEU A CA 1
ATOM 992 C C . LEU A 1 128 ? -22.578 -0.232 62.410 1.00 80.19 128 LEU A C 1
ATOM 994 O O . LEU A 1 128 ? -21.577 0.137 63.020 1.00 80.19 128 LEU A O 1
ATOM 998 N N . GLN A 1 129 ? -23.810 -0.007 62.861 1.00 79.81 129 GLN A N 1
ATOM 999 C CA . GLN A 1 129 ? -24.091 0.704 64.103 1.00 79.81 129 GLN A CA 1
ATOM 1000 C C . GLN A 1 129 ? -23.602 -0.104 65.313 1.00 79.81 129 GLN A C 1
ATOM 1002 O O . GLN A 1 129 ? -22.923 0.439 66.179 1.00 79.81 129 GLN A O 1
ATOM 1007 N N . ARG A 1 130 ? -23.815 -1.427 65.317 1.00 80.25 130 ARG A N 1
ATOM 1008 C CA . ARG A 1 130 ? -23.283 -2.342 66.340 1.00 80.25 130 ARG A CA 1
ATOM 1009 C C . ARG A 1 130 ? -21.753 -2.395 66.349 1.00 80.25 130 ARG A C 1
ATOM 1011 O O . ARG A 1 130 ? -21.159 -2.388 67.423 1.00 80.25 130 ARG A O 1
ATOM 1018 N N . ALA A 1 131 ? -21.109 -2.415 65.183 1.00 79.62 131 ALA A N 1
ATOM 1019 C CA . ALA A 1 131 ? -19.650 -2.372 65.067 1.00 79.62 131 ALA A CA 1
ATOM 1020 C C . ALA A 1 131 ? -19.071 -1.016 65.509 1.00 79.62 131 ALA A C 1
ATOM 1022 O O . ALA A 1 131 ? -18.026 -0.975 66.155 1.00 79.62 131 ALA A O 1
ATOM 1023 N N . SER A 1 132 ? -19.768 0.087 65.218 1.00 80.50 132 SER A N 1
ATOM 1024 C CA . SER A 1 132 ? -19.405 1.432 65.675 1.00 80.50 132 SER A CA 1
ATOM 1025 C C . SER A 1 132 ? -19.528 1.574 67.192 1.00 80.50 132 SER A C 1
ATOM 1027 O O . SER A 1 132 ? -18.643 2.147 67.816 1.00 80.50 132 SER A O 1
ATOM 1029 N N . SER A 1 133 ? -20.589 1.038 67.802 1.00 75.38 133 SER A N 1
ATOM 1030 C CA . SER A 1 133 ? -20.783 1.052 69.259 1.00 75.38 133 SER A CA 1
ATOM 1031 C C . SER A 1 133 ? -19.833 0.108 70.007 1.00 75.38 133 SER A C 1
ATOM 1033 O O . SER A 1 133 ? -19.567 0.324 71.183 1.00 75.38 133 SER A O 1
ATOM 1035 N N . ALA A 1 134 ? -19.307 -0.925 69.341 1.00 73.19 134 ALA A N 1
ATOM 1036 C CA . ALA A 1 134 ? -18.331 -1.858 69.906 1.00 73.19 134 ALA A CA 1
ATOM 1037 C C . ALA A 1 134 ? -16.882 -1.337 69.871 1.00 73.19 134 ALA A C 1
ATOM 1039 O O . ALA A 1 134 ? -15.987 -1.995 70.404 1.00 73.19 134 ALA A O 1
ATOM 1040 N N . ARG A 1 135 ? -16.621 -0.179 69.249 1.00 67.06 135 ARG A N 1
ATOM 1041 C CA . ARG A 1 135 ? -15.289 0.430 69.219 1.00 67.06 135 ARG A CA 1
ATOM 1042 C C . ARG A 1 135 ? -15.099 1.271 70.494 1.00 67.06 135 ARG A C 1
ATOM 1044 O O . ARG A 1 135 ? -15.771 2.291 70.627 1.00 67.06 135 ARG A O 1
ATOM 1051 N N . PRO A 1 136 ? -14.226 0.879 71.444 1.00 63.38 136 PRO A N 1
ATOM 1052 C CA . PRO A 1 136 ? -13.971 1.687 72.630 1.00 63.38 136 PRO A CA 1
ATOM 1053 C C . PRO A 1 136 ? -13.291 2.993 72.210 1.00 63.38 136 PRO A C 1
ATOM 1055 O O . PRO A 1 136 ? -12.307 2.978 71.466 1.00 63.38 136 PRO A O 1
ATOM 1058 N N . ASN A 1 137 ? -13.858 4.110 72.664 1.00 58.50 137 ASN A N 1
ATOM 1059 C CA . ASN A 1 137 ? -13.310 5.446 72.462 1.00 58.50 137 ASN A CA 1
ATOM 1060 C C . ASN A 1 137 ? -11.931 5.493 73.138 1.00 58.50 137 ASN A C 1
ATOM 1062 O O . ASN A 1 137 ? -11.827 5.168 74.323 1.00 58.50 137 ASN A O 1
ATOM 1066 N N . LYS A 1 138 ? -10.886 5.812 72.377 1.00 50.16 138 LYS A N 1
ATOM 1067 C CA . LYS A 1 138 ? -9.510 5.918 72.864 1.00 50.16 138 LYS A CA 1
ATOM 1068 C C . LYS A 1 138 ? -9.044 7.353 72.714 1.00 50.16 138 LYS A C 1
ATOM 1070 O O . LYS A 1 138 ? -9.340 7.924 71.641 1.00 50.16 138 LYS A O 1
#

Secondary structure (DSSP, 8-state):
--SGGGSS-HHHHHHHHHHHHHHHHHHHHHHTS-EEPPPS-TTS---EEPPP------TTTHHHHHHHSSS---TTTTSSPPPPPHHHHHHHHHHHHHHHHHHHHHHHHHHHHHHHHHHHSHHHHHHHHHHHHTS---

pLDDT: mean 71.37, std 15.39, range [43.53, 97.38]

Radius of gyration: 37.7 Å; chains: 1; bounding box: 77×20×107 Å

Sequence (138 aa):
MMAEMIGEFPDLHRTIVSERDIYLTYMLRQAARRLELPRSSDAEPRKCVPSVVVGVVGMGHVPGIEKNWTTDLNIQEIMTVPPPSISGRVSRLAVKVAFLGLLGYGLYWMGRRTASLVLSLPATQYCLQRASSARPNK

InterPro domains:
  IPR046345 TraB/PryY-like [PTHR21530] (1-110)

Foldseek 3Di:
DPPVVCPPCVPCCCVPLLLVLLVLLVVQVVQQAFDQDDDPDPPDDGPGDGDDDDDDDDPVSVVSNVVCNPPPRPCCVVPDPPPDPVVVVVVVVVVVCVVVVVVVVVCVVVVVVVVVVCCPDVVVVVVVVVVVVPDDDD